Protein AF-A0A954Z0Z5-F1 (afdb_monomer_lite)

Sequence (4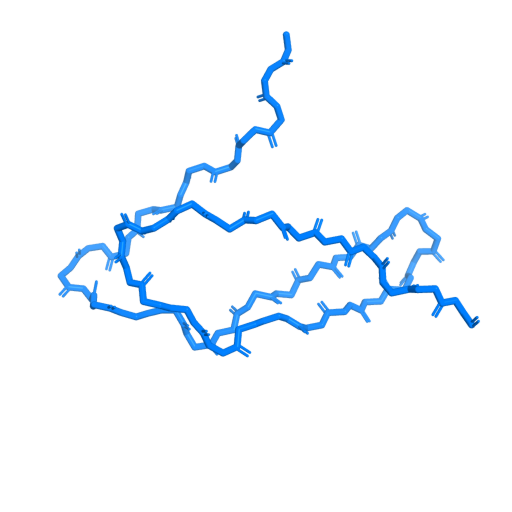6 aa):
NDPRVHVGLGPLDRVDRVNVRWPDGSSEQFGPFDAGQTHILRRSPR

Foldseek 3Di:
DDPDDDDDPDPDQWDAWDWDQDPVRDIDIDDTDTPPDDDDDDDDDD

Radius of gyration: 12.04 Å; chains: 1; bounding box: 35×20×25 Å

Secondary structure (DSSP, 8-state):
---PPP---TT--EE--EEEE-TTS-EEEE--EETT------PPP-

Structure (mmCIF, N/CA/C/O backbone):
data_AF-A0A954Z0Z5-F1
#
_ent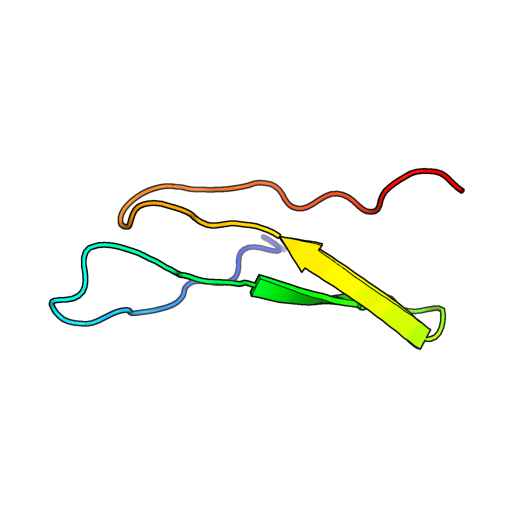ry.id   AF-A0A954Z0Z5-F1
#
loop_
_atom_site.group_PDB
_atom_site.id
_atom_site.type_symbol
_atom_site.label_atom_id
_atom_site.label_alt_id
_atom_site.label_comp_id
_atom_site.label_asym_id
_atom_site.label_entity_id
_atom_site.label_seq_id
_atom_site.pdbx_PDB_ins_code
_atom_site.Cartn_x
_atom_site.Cartn_y
_atom_site.Cartn_z
_atom_site.occupancy
_atom_site.B_iso_or_equiv
_atom_site.auth_seq_id
_atom_site.auth_comp_id
_atom_site.auth_asym_id
_atom_site.auth_atom_id
_atom_site.pdbx_PDB_model_num
ATOM 1 N N . ASN A 1 1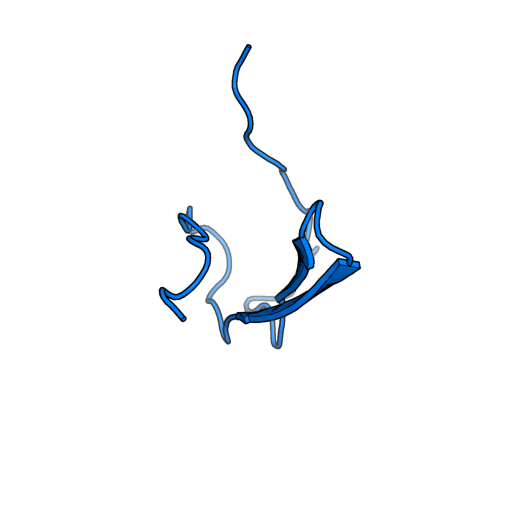 ? -1.611 12.478 -15.585 1.00 63.31 1 ASN A N 1
ATOM 2 C CA . ASN A 1 1 ? -1.448 11.076 -15.159 1.00 63.31 1 ASN A CA 1
ATOM 3 C C . ASN A 1 1 ? -1.078 11.129 -13.693 1.00 63.31 1 ASN A C 1
ATOM 5 O O . ASN A 1 1 ? -0.044 11.699 -13.375 1.00 63.31 1 ASN A O 1
ATOM 9 N N . ASP A 1 2 ? -1.976 10.687 -12.827 1.00 76.44 2 ASP A N 1
ATOM 10 C CA . ASP A 1 2 ? -1.771 10.680 -11.385 1.00 76.44 2 ASP A CA 1
ATOM 11 C C . ASP A 1 2 ? -1.642 9.212 -10.952 1.00 76.44 2 ASP A C 1
ATOM 13 O O . ASP A 1 2 ? -2.640 8.493 -11.008 1.00 76.44 2 ASP A O 1
ATOM 17 N N . PRO A 1 3 ? -0.436 8.723 -10.606 1.00 85.38 3 PRO A N 1
ATOM 18 C CA . PRO A 1 3 ? -0.166 7.298 -10.407 1.00 85.38 3 PRO A CA 1
ATOM 19 C C . PRO A 1 3 ? -0.665 6.770 -9.048 1.00 85.38 3 PRO A C 1
ATOM 21 O O . PRO A 1 3 ? -0.045 5.888 -8.452 1.00 85.38 3 PRO A O 1
ATOM 24 N N . ARG A 1 4 ? -1.769 7.311 -8.526 1.00 90.38 4 ARG A N 1
ATOM 25 C CA . ARG A 1 4 ? -2.368 6.871 -7.263 1.00 90.38 4 ARG A CA 1
ATOM 26 C C . ARG A 1 4 ? -3.271 5.663 -7.479 1.00 90.38 4 ARG A C 1
ATOM 28 O O . ARG A 1 4 ? -4.114 5.641 -8.371 1.00 90.38 4 ARG A O 1
ATOM 35 N N . VAL A 1 5 ? -3.127 4.678 -6.597 1.00 89.50 5 VAL A N 1
ATOM 36 C CA . VAL A 1 5 ? -4.042 3.540 -6.482 1.00 89.50 5 VAL A CA 1
ATOM 37 C C . VAL A 1 5 ? -4.926 3.778 -5.264 1.00 89.50 5 VAL A C 1
ATOM 39 O O . VAL A 1 5 ? -4.424 3.892 -4.148 1.00 89.50 5 VAL A O 1
ATOM 42 N N . HIS A 1 6 ? -6.239 3.855 -5.474 1.00 92.69 6 HIS A N 1
ATOM 43 C CA . HIS A 1 6 ? -7.216 3.909 -4.390 1.00 92.69 6 HIS A CA 1
ATOM 44 C C . HIS A 1 6 ? -7.705 2.497 -4.067 1.00 92.69 6 HIS A C 1
ATOM 46 O O . HIS A 1 6 ? -8.149 1.773 -4.956 1.00 92.69 6 HIS A O 1
ATOM 52 N N . VAL A 1 7 ? -7.634 2.118 -2.790 1.00 90.19 7 VAL A N 1
ATOM 53 C CA . VAL A 1 7 ? -8.064 0.805 -2.298 1.00 90.19 7 VAL A CA 1
ATOM 54 C C . VAL A 1 7 ? -9.140 1.009 -1.238 1.00 90.19 7 VAL A C 1
ATOM 56 O O . VAL A 1 7 ? -8.917 1.711 -0.255 1.00 90.19 7 VAL A O 1
ATOM 59 N N . GLY A 1 8 ? -10.314 0.414 -1.444 1.00 92.81 8 GLY A N 1
ATOM 60 C CA . GLY A 1 8 ? -11.387 0.403 -0.451 1.00 92.81 8 GLY A CA 1
ATOM 61 C C . GLY A 1 8 ? -11.188 -0.733 0.550 1.00 92.81 8 GLY A C 1
ATOM 62 O O . GLY A 1 8 ? -11.028 -1.879 0.142 1.00 92.81 8 GLY A O 1
ATOM 63 N N . LEU A 1 9 ? -11.222 -0.419 1.847 1.00 94.50 9 LEU A N 1
ATOM 64 C CA . LEU A 1 9 ? -11.058 -1.394 2.939 1.00 94.50 9 LEU A CA 1
ATOM 65 C C . LEU A 1 9 ? -12.382 -1.751 3.640 1.00 94.50 9 LEU A C 1
ATOM 67 O O . LEU A 1 9 ? -12.405 -2.564 4.561 1.00 94.50 9 LEU A O 1
ATOM 71 N N . GLY A 1 10 ? -13.499 -1.153 3.214 1.00 94.81 10 GLY A N 1
ATOM 72 C CA . GLY A 1 10 ? -14.781 -1.298 3.901 1.00 94.81 10 GLY A CA 1
ATOM 73 C C . GLY A 1 10 ? -14.701 -0.746 5.335 1.00 94.81 10 GLY A C 1
ATOM 74 O O . GLY A 1 10 ? -14.226 0.376 5.501 1.00 94.81 10 GLY A O 1
ATOM 75 N N . PRO A 1 11 ? -15.159 -1.491 6.360 1.00 95.81 11 PRO A N 1
ATOM 76 C CA . PRO A 1 11 ? -15.122 -1.048 7.755 1.00 95.81 11 PRO A CA 1
ATOM 77 C C . PRO A 1 11 ? -13.760 -1.258 8.441 1.00 95.81 11 PRO A C 1
ATOM 79 O O . PRO A 1 11 ? -13.640 -0.965 9.627 1.00 95.81 11 PRO A O 1
ATOM 82 N N . LEU A 1 12 ? -12.763 -1.816 7.745 1.00 97.38 12 LEU A N 1
ATOM 83 C CA . LEU A 1 12 ? -11.448 -2.084 8.324 1.00 97.38 12 LEU A CA 1
ATOM 84 C C . LEU A 1 12 ? -10.648 -0.788 8.496 1.00 97.38 12 LEU A C 1
ATOM 86 O O . LEU A 1 12 ? -10.662 0.091 7.633 1.00 97.38 12 LEU A O 1
ATOM 90 N N . ASP A 1 13 ? -9.905 -0.712 9.595 1.00 97.00 13 ASP A N 1
ATOM 91 C CA . ASP A 1 13 ? -9.099 0.441 10.002 1.00 97.00 13 ASP A CA 1
ATOM 92 C C . ASP A 1 13 ? -7.608 0.293 9.668 1.00 97.00 13 ASP A C 1
ATOM 94 O O . ASP A 1 13 ? -6.835 1.223 9.899 1.00 97.00 13 ASP A O 1
ATOM 98 N N . ARG A 1 14 ? -7.190 -0.842 9.091 1.00 96.69 14 ARG A N 1
ATOM 99 C CA . ARG A 1 14 ? -5.783 -1.127 8.796 1.00 96.69 14 ARG A CA 1
ATOM 100 C C . ARG A 1 14 ? -5.586 -2.017 7.571 1.00 96.69 14 ARG A C 1
ATOM 102 O O . ARG A 1 14 ? -6.375 -2.916 7.286 1.00 96.69 14 ARG A O 1
ATOM 109 N N . VAL A 1 15 ? -4.469 -1.796 6.886 1.00 96.75 15 VAL A N 1
ATOM 110 C CA . VAL A 1 15 ? -3.865 -2.705 5.909 1.00 96.75 15 VAL A CA 1
ATOM 111 C C . VAL A 1 15 ? -2.704 -3.432 6.575 1.00 96.75 15 VAL A C 1
ATOM 113 O O . VAL A 1 15 ? -1.736 -2.803 7.001 1.00 96.75 15 VAL A O 1
ATOM 116 N N . ASP A 1 16 ? -2.754 -4.762 6.620 1.00 97.25 16 ASP A N 1
ATOM 117 C CA . ASP A 1 16 ? -1.667 -5.536 7.228 1.00 97.25 16 ASP A CA 1
ATOM 118 C C . ASP A 1 16 ? -0.403 -5.565 6.354 1.00 97.25 16 ASP A C 1
ATOM 120 O O . ASP A 1 16 ? 0.712 -5.567 6.875 1.00 97.25 16 ASP A O 1
ATOM 124 N N . ARG A 1 17 ? -0.558 -5.591 5.0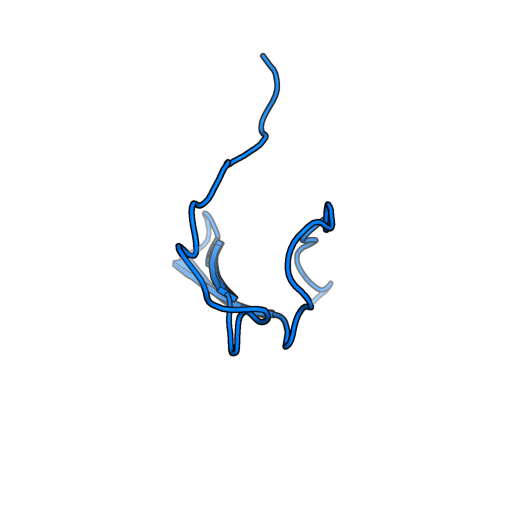21 1.00 97.06 17 ARG A N 1
ATOM 125 C CA . ARG A 1 17 ? 0.563 -5.656 4.072 1.00 97.06 17 ARG A CA 1
ATOM 126 C C . ARG A 1 17 ? 0.186 -5.179 2.672 1.00 97.06 17 ARG A C 1
ATOM 128 O O . ARG A 1 17 ? -0.863 -5.548 2.149 1.00 97.06 17 ARG A O 1
ATOM 135 N N . VAL A 1 18 ? 1.111 -4.480 2.019 1.00 96.25 18 VAL A N 1
ATOM 136 C CA . VAL A 1 18 ? 1.098 -4.227 0.571 1.00 96.25 18 VAL A CA 1
ATOM 137 C C . VAL A 1 18 ? 2.281 -4.946 -0.076 1.00 96.25 18 VAL A C 1
ATOM 139 O O . VAL A 1 18 ? 3.420 -4.735 0.326 1.00 96.25 18 VAL A O 1
ATOM 142 N N . ASN A 1 19 ? 2.021 -5.779 -1.086 1.00 97.12 19 ASN A N 1
ATOM 143 C CA . ASN A 1 19 ? 3.063 -6.432 -1.883 1.00 97.12 19 ASN A CA 1
ATOM 144 C C . ASN A 1 19 ? 3.189 -5.725 -3.233 1.00 97.12 19 ASN A C 1
ATOM 146 O O . ASN A 1 19 ? 2.236 -5.718 -4.015 1.00 97.12 19 ASN A O 1
ATOM 150 N N . VAL A 1 20 ? 4.362 -5.169 -3.526 1.00 96.00 20 VAL A N 1
ATOM 151 C CA . VAL A 1 20 ? 4.653 -4.533 -4.816 1.00 96.00 20 VAL A CA 1
ATOM 152 C C . VAL A 1 20 ? 5.553 -5.447 -5.631 1.00 96.00 20 VAL A C 1
ATOM 154 O O . VAL A 1 20 ? 6.617 -5.845 -5.162 1.00 96.00 20 VAL A O 1
ATOM 157 N N . ARG A 1 21 ? 5.143 -5.750 -6.866 1.00 96.50 21 ARG A N 1
ATOM 158 C CA . ARG A 1 21 ? 6.003 -6.381 -7.871 1.00 96.50 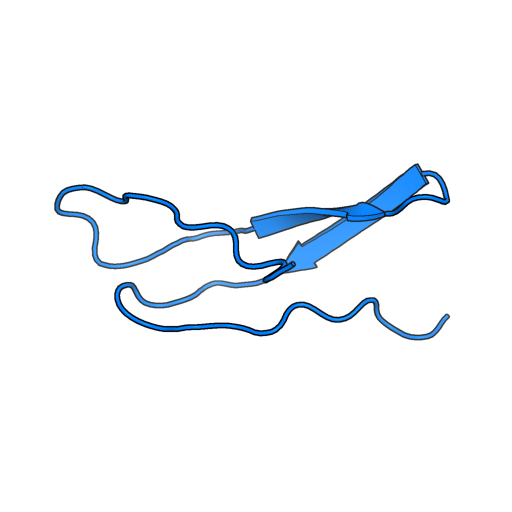21 ARG A CA 1
ATOM 159 C C . ARG A 1 21 ? 6.630 -5.296 -8.741 1.00 96.50 21 ARG A C 1
ATOM 161 O O . ARG A 1 21 ? 5.916 -4.578 -9.439 1.00 96.50 21 ARG A O 1
ATOM 168 N N . TRP A 1 22 ? 7.951 -5.179 -8.703 1.00 95.00 22 TRP A N 1
ATOM 169 C CA . TRP A 1 22 ? 8.700 -4.189 -9.472 1.00 95.00 22 TRP A CA 1
ATOM 170 C C . TRP A 1 22 ? 8.939 -4.650 -10.923 1.00 95.00 22 TRP A C 1
ATOM 172 O O . TRP A 1 22 ? 8.909 -5.854 -11.196 1.00 95.00 22 TRP A O 1
ATOM 182 N N . PRO A 1 23 ? 9.225 -3.729 -11.868 1.00 94.69 23 PRO A N 1
ATOM 183 C CA . PRO A 1 23 ? 9.451 -4.076 -13.277 1.00 94.69 23 PRO A CA 1
ATOM 184 C C . PRO A 1 23 ? 10.612 -5.045 -13.540 1.00 94.69 23 PRO A C 1
ATOM 186 O O . PRO A 1 23 ? 10.611 -5.726 -14.558 1.00 94.69 23 PRO A O 1
ATOM 189 N N . ASP A 1 24 ? 11.588 -5.139 -12.633 1.00 94.12 24 ASP A N 1
ATOM 190 C CA . ASP A 1 24 ? 12.691 -6.104 -12.736 1.00 94.12 24 ASP A CA 1
ATOM 191 C C . ASP A 1 24 ? 12.347 -7.496 -12.176 1.00 94.12 24 ASP A C 1
ATOM 193 O O . ASP A 1 24 ? 13.219 -8.351 -12.047 1.00 94.12 24 ASP A O 1
ATOM 197 N N . GLY A 1 25 ? 11.081 -7.718 -11.818 1.00 96.06 25 GLY A N 1
ATOM 198 C CA . GLY A 1 25 ? 10.566 -8.982 -11.305 1.00 96.06 25 GLY A CA 1
ATOM 199 C C . GLY A 1 25 ? 10.714 -9.164 -9.794 1.00 96.06 25 GLY A C 1
ATOM 200 O O . GLY A 1 25 ? 10.098 -10.085 -9.254 1.00 96.06 25 GLY A O 1
ATOM 201 N N . SER A 1 26 ? 11.464 -8.295 -9.104 1.00 96.00 26 SER A N 1
ATOM 202 C CA . SER A 1 26 ? 11.583 -8.346 -7.642 1.00 96.00 26 SER A CA 1
ATOM 203 C C . SER A 1 26 ? 10.262 -7.996 -6.945 1.00 96.00 26 SER A C 1
ATOM 205 O O . SER A 1 26 ? 9.384 -7.350 -7.522 1.00 96.00 26 SER A O 1
ATOM 207 N N . SER A 1 27 ? 10.099 -8.459 -5.705 1.00 97.25 27 SER A N 1
ATOM 208 C CA . SER A 1 27 ? 8.932 -8.154 -4.872 1.00 97.25 27 SER A CA 1
ATOM 209 C C . SER A 1 27 ? 9.363 -7.544 -3.548 1.00 97.25 27 SER A C 1
ATOM 211 O O . SER A 1 27 ? 10.354 -7.974 -2.963 1.00 97.25 27 SER A O 1
ATOM 213 N N . GLU A 1 28 ? 8.602 -6.566 -3.078 1.00 97.69 28 GLU A N 1
ATOM 214 C CA . GLU A 1 28 ? 8.859 -5.867 -1.821 1.00 97.69 28 GLU A CA 1
ATOM 215 C C . GLU A 1 28 ? 7.561 -5.728 -1.030 1.00 97.69 28 GLU A C 1
ATOM 217 O O . GLU A 1 28 ? 6.483 -5.540 -1.603 1.00 97.69 28 GLU A O 1
ATOM 222 N N . GLN A 1 29 ? 7.670 -5.873 0.289 1.00 98.00 29 GLN A N 1
ATOM 223 C CA . GLN A 1 29 ? 6.537 -5.803 1.203 1.00 98.00 29 GLN A CA 1
ATOM 224 C C . GLN A 1 29 ? 6.607 -4.502 1.992 1.00 98.00 29 GLN A C 1
ATOM 226 O O . GLN A 1 29 ? 7.655 -4.151 2.528 1.00 98.00 29 GLN A O 1
ATOM 231 N N . PHE A 1 30 ? 5.473 -3.822 2.087 1.00 96.94 30 PHE A N 1
ATOM 232 C CA . PHE A 1 30 ? 5.308 -2.584 2.833 1.00 96.94 30 PHE A CA 1
ATOM 233 C C . PHE A 1 30 ? 4.166 -2.713 3.840 1.00 96.94 30 PHE A C 1
ATOM 235 O O . PHE A 1 30 ? 3.260 -3.534 3.664 1.00 96.94 30 PHE A O 1
ATOM 242 N N . GLY A 1 31 ? 4.189 -1.850 4.852 1.00 95.94 31 GLY A N 1
ATOM 243 C CA . GLY A 1 31 ? 3.197 -1.798 5.920 1.00 95.94 31 GLY A CA 1
ATOM 244 C C . GLY A 1 31 ? 3.709 -2.3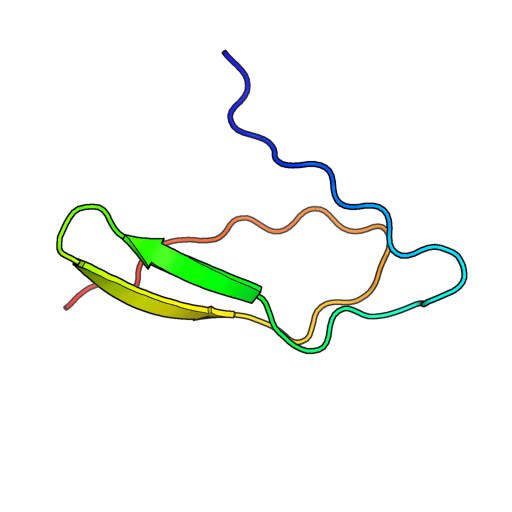79 7.244 1.00 95.94 31 GLY A C 1
ATOM 245 O O . GLY A 1 31 ? 4.903 -2.674 7.360 1.00 95.94 31 GLY A O 1
ATOM 246 N N . PRO A 1 32 ? 2.821 -2.541 8.243 1.00 97.25 32 PRO A N 1
ATOM 247 C CA . PRO A 1 32 ? 1.382 -2.239 8.199 1.00 97.25 32 PRO A CA 1
ATOM 248 C C . PRO A 1 32 ? 1.083 -0.736 8.052 1.00 97.25 32 PRO A C 1
ATOM 250 O O . PRO A 1 32 ? 1.941 0.099 8.334 1.00 97.25 32 PRO A O 1
ATOM 253 N N . PHE A 1 33 ? -0.129 -0.398 7.603 1.00 97.06 33 PHE A N 1
ATOM 254 C CA . PHE A 1 33 ? -0.591 0.984 7.420 1.00 97.06 33 PHE A CA 1
ATOM 255 C C . PHE A 1 33 ? -2.001 1.177 7.966 1.00 97.06 33 PHE A C 1
ATOM 257 O O . PHE A 1 33 ? -2.872 0.348 7.704 1.00 97.06 33 PHE A O 1
ATOM 264 N N . ASP A 1 34 ? -2.248 2.287 8.654 1.00 96.56 34 ASP A N 1
ATOM 265 C CA . ASP A 1 34 ? -3.599 2.653 9.079 1.00 96.56 34 ASP A CA 1
ATOM 266 C C . ASP A 1 34 ? -4.439 3.123 7.880 1.00 96.56 34 ASP A C 1
ATOM 268 O O . ASP A 1 34 ? -3.937 3.702 6.909 1.00 96.56 34 ASP A O 1
ATOM 272 N N . ALA A 1 35 ? -5.746 2.883 7.946 1.00 95.69 35 ALA A N 1
ATOM 273 C CA . ALA A 1 35 ? -6.694 3.341 6.942 1.00 95.69 35 ALA A CA 1
ATOM 274 C C . ALA A 1 35 ? -6.782 4.878 6.896 1.00 95.69 35 ALA A C 1
ATOM 276 O O . ALA A 1 35 ? -6.477 5.587 7.853 1.00 95.69 35 ALA A O 1
ATOM 277 N N . GLY A 1 36 ? -7.239 5.405 5.756 1.00 94.69 36 GLY A N 1
ATOM 278 C CA . GLY A 1 36 ? -7.473 6.844 5.579 1.00 94.69 36 GLY A CA 1
ATOM 279 C C . GLY A 1 36 ? -6.213 7.681 5.336 1.00 94.69 36 GLY A C 1
ATOM 280 O O . GLY A 1 36 ? -6.300 8.907 5.308 1.00 94.69 36 GLY A O 1
ATOM 281 N N . GLN A 1 37 ? -5.057 7.046 5.123 1.00 93.94 37 GLN A N 1
ATOM 282 C CA . GLN A 1 37 ? -3.786 7.720 4.852 1.00 93.94 37 GLN A CA 1
ATOM 283 C C . GLN A 1 37 ? -3.306 7.500 3.411 1.00 93.94 37 GLN A C 1
ATOM 285 O O . GLN A 1 37 ? -3.658 6.525 2.747 1.00 93.94 37 GLN A O 1
ATOM 290 N N . THR A 1 38 ? -2.478 8.424 2.915 1.00 94.94 38 THR A N 1
ATOM 291 C CA . THR A 1 38 ? -1.753 8.260 1.645 1.00 94.94 38 THR A CA 1
ATOM 292 C C . THR A 1 38 ? -0.301 7.907 1.938 1.00 94.94 38 THR A C 1
ATOM 294 O O . THR A 1 38 ? 0.408 8.690 2.566 1.00 94.94 38 THR A O 1
ATOM 297 N N . HIS A 1 39 ? 0.159 6.762 1.431 1.00 95.12 39 HIS A N 1
ATOM 298 C CA . HIS A 1 39 ? 1.548 6.319 1.558 1.00 95.12 39 HIS A CA 1
ATOM 299 C C . HIS A 1 39 ? 2.263 6.343 0.206 1.00 95.12 39 HIS A C 1
ATOM 301 O O . HIS A 1 39 ? 1.713 5.928 -0.813 1.00 95.12 39 HIS A O 1
ATOM 307 N N . ILE A 1 40 ? 3.515 6.806 0.204 1.00 94.62 40 ILE A N 1
ATOM 308 C CA . ILE A 1 40 ? 4.393 6.747 -0.968 1.00 94.62 40 ILE A CA 1
ATOM 309 C C . ILE A 1 40 ? 5.271 5.506 -0.833 1.00 94.62 40 ILE A C 1
ATOM 311 O O . ILE A 1 40 ? 6.138 5.453 0.037 1.00 94.62 40 ILE A O 1
ATOM 315 N N . LEU A 1 41 ? 5.072 4.527 -1.714 1.00 94.50 41 LEU A N 1
ATOM 316 C CA . LEU A 1 41 ? 5.904 3.327 -1.765 1.00 94.50 41 LEU A CA 1
ATOM 317 C C . LEU A 1 41 ? 7.087 3.578 -2.695 1.00 94.50 41 LEU A C 1
ATOM 319 O O . LEU A 1 41 ? 6.911 3.896 -3.873 1.00 94.50 41 LEU A O 1
ATOM 323 N N . ARG A 1 42 ? 8.299 3.455 -2.157 1.00 94.12 42 ARG A N 1
ATOM 324 C CA . ARG A 1 42 ? 9.539 3.589 -2.920 1.00 94.12 42 ARG A CA 1
ATOM 325 C C . ARG A 1 42 ? 10.307 2.294 -2.827 1.00 94.12 42 ARG A C 1
ATOM 327 O O . ARG A 1 42 ? 10.444 1.739 -1.745 1.00 94.12 42 ARG A O 1
ATOM 334 N N . ARG A 1 43 ? 10.823 1.863 -3.970 1.00 94.38 43 ARG A N 1
ATOM 335 C CA . ARG A 1 43 ? 11.723 0.726 -4.039 1.00 94.38 43 ARG A CA 1
ATOM 336 C C . ARG A 1 43 ? 12.968 0.999 -3.198 1.00 94.38 43 ARG A C 1
ATOM 338 O O . ARG A 1 43 ? 13.590 2.051 -3.372 1.00 94.38 43 ARG A O 1
ATOM 345 N N . SER A 1 44 ? 13.349 0.047 -2.353 1.00 91.19 44 SER A N 1
ATOM 346 C CA . SER A 1 44 ? 14.609 0.138 -1.618 1.00 91.19 44 SER A CA 1
ATOM 347 C C . SER A 1 44 ? 15.817 0.131 -2.570 1.00 91.19 44 SER A C 1
ATOM 349 O O . SER A 1 44 ? 15.812 -0.596 -3.573 1.00 91.19 44 SER A O 1
ATOM 351 N N . PRO A 1 45 ? 16.858 0.937 -2.295 1.00 83.62 45 PRO A N 1
ATOM 352 C CA . PRO A 1 45 ? 18.125 0.809 -3.004 1.00 83.62 45 PRO A CA 1
ATOM 353 C C . PRO A 1 45 ? 18.703 -0.596 -2.776 1.00 83.62 45 PRO A C 1
ATOM 355 O O . PRO A 1 45 ? 18.457 -1.208 -1.737 1.00 83.62 45 PRO A O 1
ATOM 358 N N . ARG A 1 46 ? 19.410 -1.119 -3.783 1.00 65.25 46 ARG A N 1
ATOM 359 C CA . ARG A 1 46 ? 20.111 -2.405 -3.674 1.00 65.25 46 ARG A CA 1
ATOM 360 C C . ARG A 1 46 ? 21.330 -2.296 -2.773 1.00 65.25 46 ARG A C 1
ATOM 362 O O . ARG A 1 46 ? 21.973 -1.223 -2.814 1.00 65.25 46 ARG A O 1
#

pLDDT: mean 93.01, std 7.3, range [63.31, 98.0]